Protein AF-A0A2E9UYF8-F1 (afdb_monomer)

Solvent-accessible surface area (backbone atoms only — not comparable to full-atom values): 7691 Å² total; per-residue (Å²): 133,88,75,54,68,73,50,43,54,51,59,74,43,38,65,62,48,52,78,76,36,97,72,86,82,90,88,73,65,86,92,70,46,65,69,59,44,52,52,49,50,42,60,74,78,38,68,91,39,36,33,38,38,40,33,74,46,66,71,57,49,56,52,48,44,65,65,42,52,78,84,42,45,64,41,73,69,61,98,85,72,87,70,72,59,65,78,88,34,34,35,43,36,29,62,61,80,80,58,46,74,51,49,53,54,33,57,78,64,35,81,42,79,45,64,54,69,58,86,72,64,72,96,122

Radius of gyration: 14.27 Å; Cα contacts (8 Å, |Δi|>4): 131; chains: 1; bounding box: 38×34×35 Å

Structure (mmCIF, N/CA/C/O backbone):
data_AF-A0A2E9UYF8-F1
#
_entry.id   AF-A0A2E9UYF8-F1
#
loop_
_atom_site.group_PDB
_atom_site.id
_atom_site.type_symbol
_atom_site.label_atom_id
_atom_site.label_alt_id
_atom_site.label_comp_id
_atom_site.label_asym_id
_atom_site.label_entity_id
_atom_site.label_seq_id
_atom_site.pdbx_PDB_ins_code
_atom_site.Cartn_x
_atom_site.Cartn_y
_atom_site.Cartn_z
_atom_site.occupancy
_atom_site.B_iso_or_equiv
_atom_site.auth_seq_id
_atom_site.auth_comp_id
_atom_site.auth_asym_id
_atom_site.auth_atom_id
_atom_site.pdbx_PDB_model_num
ATOM 1 N N . MET A 1 1 ? 1.025 14.829 9.537 1.00 63.75 1 MET A N 1
ATOM 2 C CA . MET A 1 1 ? 0.839 15.692 8.347 1.00 63.75 1 MET A CA 1
ATOM 3 C C . MET A 1 1 ? -0.660 15.865 8.159 1.00 63.75 1 MET A C 1
ATOM 5 O O . MET A 1 1 ? -1.365 14.902 8.417 1.00 63.75 1 MET A O 1
ATOM 9 N N . GLN A 1 2 ? -1.167 17.045 7.797 1.00 87.31 2 GLN A N 1
ATOM 10 C CA . GLN A 1 2 ? -2.615 17.232 7.634 1.00 87.31 2 GLN A CA 1
ATOM 11 C C . GLN A 1 2 ? -3.071 16.712 6.261 1.00 87.31 2 GLN A C 1
ATOM 13 O O . GLN A 1 2 ? -2.485 17.084 5.243 1.00 87.31 2 GLN A O 1
ATOM 18 N N . LEU A 1 3 ? -4.095 15.854 6.236 1.00 94.19 3 LEU A N 1
ATOM 19 C CA . LEU A 1 3 ? -4.698 15.350 4.998 1.00 94.19 3 LEU A CA 1
ATOM 20 C C . LEU A 1 3 ? -5.490 16.457 4.289 1.00 94.19 3 LEU A C 1
ATOM 22 O O . LEU A 1 3 ? -6.151 17.279 4.926 1.00 94.19 3 LEU A O 1
ATOM 26 N N . ARG A 1 4 ? -5.453 16.466 2.953 1.00 95.94 4 ARG A N 1
ATOM 27 C CA . ARG A 1 4 ? -6.339 17.297 2.123 1.00 95.94 4 ARG A CA 1
ATOM 28 C C . ARG A 1 4 ? -7.764 16.756 2.210 1.00 95.94 4 ARG A C 1
ATOM 30 O O . ARG A 1 4 ? -7.945 15.555 2.378 1.00 95.94 4 ARG A O 1
ATOM 37 N N . ARG A 1 5 ? -8.764 17.618 1.996 1.00 96.25 5 ARG A N 1
ATOM 38 C CA . ARG A 1 5 ? -10.191 17.251 2.075 1.00 96.25 5 ARG A CA 1
ATOM 39 C C . ARG A 1 5 ? -10.517 15.958 1.319 1.00 96.25 5 ARG A C 1
ATOM 41 O O . ARG A 1 5 ? -10.948 15.010 1.943 1.00 96.25 5 ARG A O 1
ATOM 48 N N . TRP A 1 6 ? -10.160 15.872 0.037 1.00 96.00 6 TRP A N 1
ATOM 49 C CA . TRP A 1 6 ? -10.431 14.676 -0.772 1.00 96.00 6 TRP A CA 1
ATOM 50 C C . TRP A 1 6 ? -9.738 13.401 -0.256 1.00 96.00 6 TRP A C 1
ATOM 52 O O . TRP A 1 6 ? -10.246 12.307 -0.456 1.00 96.00 6 TRP A O 1
ATOM 62 N N . GLN A 1 7 ? -8.567 13.523 0.382 1.00 97.31 7 GLN A N 1
ATOM 63 C CA . GLN A 1 7 ? -7.879 12.376 0.982 1.00 97.31 7 GLN A CA 1
ATOM 64 C C . GLN A 1 7 ? -8.625 11.924 2.231 1.00 97.31 7 GLN A C 1
ATOM 66 O O . GLN A 1 7 ? -8.792 10.730 2.430 1.00 97.31 7 GLN A O 1
ATOM 71 N N . LYS A 1 8 ? -9.079 12.886 3.044 1.00 97.19 8 LYS A N 1
ATOM 72 C CA . LYS A 1 8 ? -9.892 12.618 4.224 1.00 97.19 8 LYS A CA 1
ATOM 73 C C . LYS A 1 8 ? -11.222 11.971 3.838 1.00 97.19 8 LYS A C 1
ATOM 75 O O . LYS A 1 8 ? -11.547 10.954 4.418 1.00 97.19 8 LYS A O 1
ATOM 80 N N . ASP A 1 9 ? -11.909 12.492 2.824 1.00 97.25 9 ASP A N 1
ATOM 81 C CA . ASP A 1 9 ? -13.177 11.929 2.346 1.00 97.25 9 ASP A CA 1
ATOM 82 C C . ASP A 1 9 ? -13.006 10.440 1.962 1.00 97.25 9 ASP A C 1
ATOM 84 O O . ASP A 1 9 ? -13.789 9.597 2.377 1.00 97.25 9 ASP A O 1
ATOM 88 N N . ILE A 1 10 ? -11.916 10.082 1.262 1.00 97.38 10 ILE A N 1
ATOM 89 C CA . ILE A 1 10 ? -11.616 8.675 0.932 1.00 97.38 10 ILE A CA 1
ATOM 90 C C . ILE A 1 10 ? -11.300 7.830 2.171 1.00 97.38 10 ILE A C 1
ATOM 92 O O . ILE A 1 10 ? -11.676 6.664 2.202 1.00 97.38 10 ILE A O 1
ATOM 96 N N . ILE A 1 11 ? -10.579 8.377 3.153 1.00 97.56 11 ILE A N 1
ATOM 97 C CA . ILE A 1 11 ? -10.255 7.670 4.402 1.00 97.56 11 ILE A CA 1
ATOM 98 C C . ILE A 1 11 ? -11.520 7.430 5.231 1.00 97.56 11 ILE A C 1
ATOM 100 O O . ILE A 1 11 ? -11.730 6.314 5.697 1.00 97.56 11 ILE A O 1
ATOM 104 N N . ASP A 1 12 ? -12.369 8.447 5.369 1.00 97.75 12 ASP A N 1
ATOM 105 C CA . ASP A 1 12 ? -13.615 8.381 6.133 1.00 97.75 12 ASP A CA 1
ATOM 106 C C . ASP A 1 12 ? -14.583 7.351 5.506 1.00 97.75 12 ASP A C 1
ATOM 108 O O . ASP A 1 12 ? -15.199 6.564 6.225 1.00 97.75 12 ASP A O 1
ATOM 112 N N . ASP A 1 13 ? -14.645 7.280 4.170 1.00 97.25 13 ASP A N 1
ATOM 113 C CA . ASP A 1 13 ? -15.498 6.334 3.434 1.00 97.25 13 ASP A CA 1
ATOM 114 C C . ASP A 1 13 ? -14.839 4.964 3.179 1.00 97.25 13 ASP A C 1
ATOM 116 O O . ASP A 1 13 ? -15.463 4.069 2.596 1.00 97.25 13 ASP A O 1
ATOM 120 N N . PHE A 1 14 ? -13.582 4.763 3.588 1.00 97.00 14 PHE A N 1
ATOM 121 C CA . PHE A 1 14 ? -12.764 3.642 3.117 1.00 97.00 14 PHE A CA 1
ATOM 122 C C . PHE A 1 14 ? -13.380 2.273 3.419 1.00 97.00 14 PHE A C 1
ATOM 124 O O . PHE A 1 14 ? -13.400 1.402 2.549 1.00 97.00 14 PHE A O 1
ATOM 131 N N . GLN A 1 15 ? -13.943 2.089 4.617 1.00 96.31 15 GLN A N 1
ATOM 132 C CA . GLN A 1 15 ? -14.583 0.826 4.989 1.00 96.31 15 GLN A CA 1
ATOM 133 C C . GLN A 1 15 ? -15.802 0.522 4.104 1.00 96.31 15 GLN A C 1
ATOM 135 O O . GLN A 1 15 ? -15.929 -0.584 3.592 1.00 96.31 15 GLN A O 1
ATOM 140 N N . SER A 1 16 ? -16.641 1.525 3.833 1.00 97.25 16 SER A N 1
ATOM 141 C CA . SER A 1 16 ? -17.799 1.389 2.936 1.00 97.25 16 SER A CA 1
ATOM 142 C C . SER A 1 16 ? -17.378 1.045 1.500 1.00 97.25 16 SER A C 1
ATOM 144 O O . SER A 1 16 ? -18.012 0.227 0.822 1.00 97.25 16 SER A O 1
ATOM 146 N N . ILE A 1 17 ? -16.259 1.622 1.037 1.00 96.62 17 ILE A N 1
ATOM 147 C CA . ILE A 1 17 ? -15.662 1.281 -0.259 1.00 96.62 17 ILE A CA 1
ATOM 148 C C . ILE A 1 17 ? -15.261 -0.198 -0.287 1.00 96.62 17 ILE A C 1
ATOM 150 O O . ILE A 1 17 ? -15.586 -0.869 -1.268 1.00 96.62 17 ILE A O 1
ATOM 154 N N . LEU A 1 18 ? -14.601 -0.706 0.761 1.00 95.50 18 LEU A N 1
ATOM 155 C CA . LEU A 1 18 ? -14.187 -2.112 0.859 1.00 95.50 18 LEU A CA 1
ATOM 156 C C . LEU A 1 18 ? -15.376 -3.075 0.916 1.00 95.50 18 LEU A C 1
ATOM 158 O O . LEU A 1 18 ? -15.342 -4.114 0.256 1.00 95.50 18 LEU A O 1
ATOM 162 N N . ASP A 1 19 ? -16.432 -2.714 1.644 1.00 96.44 19 ASP A N 1
ATOM 163 C CA . ASP A 1 19 ? -17.651 -3.523 1.756 1.00 96.44 19 ASP A CA 1
ATOM 164 C C . ASP A 1 19 ? -18.368 -3.649 0.400 1.00 96.44 19 ASP A C 1
ATOM 166 O O . ASP A 1 19 ? -18.986 -4.669 0.093 1.00 96.44 19 ASP A O 1
ATOM 170 N N . SER A 1 20 ? -18.251 -2.617 -0.440 1.00 97.12 20 SER A N 1
ATOM 171 C CA . SER A 1 20 ? -18.911 -2.547 -1.747 1.00 97.12 20 SER A CA 1
ATOM 172 C C . SER A 1 20 ? -18.041 -3.059 -2.900 1.00 97.12 20 SER A C 1
ATOM 174 O O . SER A 1 20 ? -18.560 -3.530 -3.914 1.00 97.12 20 SER A O 1
ATOM 176 N N . HIS A 1 21 ? -16.714 -2.952 -2.791 1.00 96.38 21 HIS A N 1
ATOM 177 C CA . HIS A 1 21 ? -15.792 -3.201 -3.894 1.00 96.38 21 HIS A CA 1
ATOM 178 C C . HIS A 1 21 ? -14.531 -3.930 -3.436 1.00 96.38 21 HIS A C 1
ATOM 180 O O . HIS A 1 21 ? -13.684 -3.384 -2.735 1.00 96.38 21 HIS A O 1
ATOM 186 N N . ARG A 1 22 ? -14.304 -5.124 -3.997 1.00 93.62 22 ARG A N 1
ATOM 187 C CA . ARG A 1 22 ? -13.021 -5.832 -3.845 1.00 93.62 22 ARG A CA 1
ATOM 188 C C . ARG A 1 22 ? -11.849 -5.084 -4.498 1.00 93.62 22 ARG A C 1
ATOM 190 O O . ARG A 1 22 ? -10.708 -5.235 -4.076 1.00 93.62 22 ARG A O 1
ATOM 197 N N . ARG A 1 23 ? -12.101 -4.357 -5.594 1.00 94.94 23 ARG A N 1
ATOM 198 C CA . ARG A 1 23 ? -11.088 -3.650 -6.397 1.00 94.94 23 ARG A CA 1
ATOM 199 C C . ARG A 1 23 ? -11.642 -2.301 -6.831 1.00 94.94 23 ARG A C 1
ATOM 201 O O . ARG A 1 23 ? -12.746 -2.248 -7.365 1.00 94.94 23 ARG A O 1
ATOM 208 N N . PHE A 1 24 ? -10.864 -1.240 -6.662 1.00 94.75 24 PHE A N 1
ATOM 209 C CA . PHE A 1 24 ? -11.256 0.114 -7.046 1.00 94.75 24 PHE A CA 1
ATOM 210 C C . PHE A 1 24 ? -10.044 0.927 -7.512 1.00 94.75 24 PHE A C 1
ATOM 212 O O . PHE A 1 24 ? -8.894 0.563 -7.267 1.00 94.75 24 PHE A O 1
ATOM 219 N N . ILE A 1 25 ? -10.311 2.030 -8.215 1.00 94.00 25 ILE A N 1
ATOM 220 C CA . ILE A 1 25 ? -9.290 2.938 -8.745 1.00 94.00 25 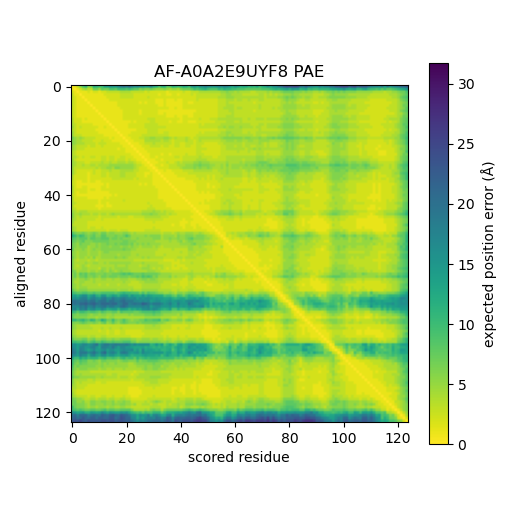ILE A CA 1
ATOM 221 C C . ILE A 1 25 ? -9.489 4.316 -8.127 1.00 94.00 25 ILE A C 1
ATOM 223 O O . ILE A 1 25 ? -10.559 4.907 -8.245 1.00 94.00 25 ILE A O 1
ATOM 227 N N . ILE A 1 26 ? -8.421 4.865 -7.549 1.00 94.12 26 ILE A N 1
ATOM 228 C CA . ILE A 1 26 ? -8.372 6.268 -7.137 1.00 94.12 26 ILE A CA 1
ATOM 229 C C . ILE A 1 26 ? -7.676 7.068 -8.235 1.00 94.12 26 ILE A C 1
ATOM 231 O O . ILE A 1 26 ? -6.483 6.899 -8.500 1.00 94.12 26 ILE A O 1
ATOM 235 N N . LYS A 1 27 ? -8.422 7.973 -8.871 1.00 93.25 27 LYS A N 1
ATOM 236 C CA . LYS A 1 27 ? -7.900 8.863 -9.910 1.00 93.25 27 LYS A CA 1
ATOM 237 C C . LYS A 1 27 ? -7.671 10.260 -9.343 1.00 93.25 27 LYS A C 1
ATOM 239 O O . LYS A 1 27 ? -8.611 10.944 -8.961 1.00 93.25 27 LYS A O 1
ATOM 244 N N . ALA A 1 28 ? -6.420 10.709 -9.365 1.00 91.88 28 ALA A N 1
ATOM 245 C CA . ALA A 1 28 ? -6.049 12.079 -9.022 1.00 91.88 28 ALA A CA 1
ATOM 246 C C . ALA A 1 28 ? -4.814 12.525 -9.828 1.00 91.88 28 ALA A C 1
ATOM 248 O O . ALA A 1 28 ? -3.968 11.679 -10.155 1.00 91.88 28 ALA A O 1
ATOM 249 N N . PRO A 1 29 ? -4.672 13.830 -10.139 1.00 90.38 29 PRO A N 1
ATOM 250 C CA . PRO A 1 29 ? -3.530 14.335 -10.898 1.00 90.38 29 PRO A CA 1
ATOM 251 C C . PRO A 1 29 ? -2.193 14.102 -10.173 1.00 90.38 29 PRO A C 1
ATOM 253 O O . PRO A 1 29 ? -2.127 13.748 -8.988 1.00 90.38 29 PRO A O 1
ATOM 256 N N . THR A 1 30 ? -1.086 14.262 -10.894 1.00 86.19 30 THR A N 1
ATOM 257 C CA . THR A 1 30 ? 0.253 14.279 -10.288 1.00 86.19 30 THR A CA 1
ATOM 258 C C . THR A 1 30 ? 0.353 15.431 -9.279 1.00 86.19 30 THR A C 1
ATOM 260 O O . THR A 1 30 ? -0.313 16.454 -9.408 1.00 86.19 30 THR A O 1
ATOM 263 N N . GLY A 1 31 ? 1.101 15.236 -8.188 1.00 86.25 31 GLY A N 1
ATOM 264 C CA . GLY A 1 31 ? 1.184 16.228 -7.102 1.00 86.25 31 GLY A CA 1
ATOM 265 C C . GLY A 1 31 ? -0.078 16.369 -6.229 1.00 86.25 31 GLY A C 1
ATOM 266 O O . GLY A 1 31 ? -0.069 17.117 -5.249 1.00 86.25 31 GLY A O 1
ATOM 267 N N . ALA A 1 32 ? -1.156 15.621 -6.507 1.00 90.44 32 ALA A N 1
ATOM 268 C CA . ALA A 1 32 ? -2.371 15.642 -5.686 1.00 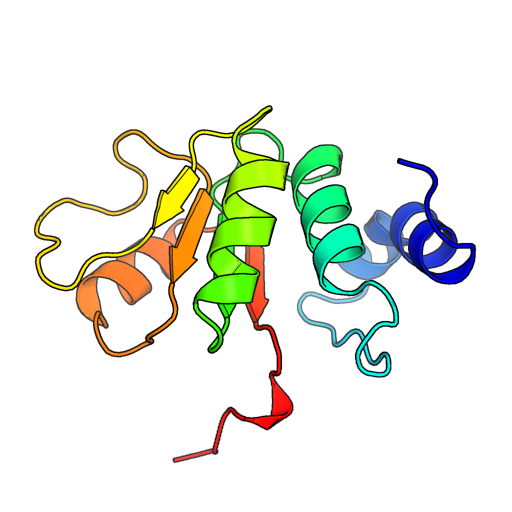90.44 32 ALA A CA 1
ATOM 269 C C . ALA A 1 32 ? -2.182 15.045 -4.279 1.00 90.44 32 ALA A C 1
ATOM 271 O O . ALA A 1 32 ? -2.983 15.329 -3.390 1.00 90.44 32 ALA A O 1
ATOM 272 N N . GLY A 1 33 ? -1.127 14.245 -4.081 1.00 89.81 33 GLY A N 1
ATOM 273 C CA . GLY A 1 33 ? -0.842 13.554 -2.822 1.00 89.81 33 GLY A CA 1
ATOM 274 C C . GLY A 1 33 ? -1.298 12.091 -2.780 1.00 89.81 33 GLY A C 1
ATOM 275 O O . GLY A 1 33 ? -1.577 11.585 -1.700 1.00 89.81 33 GLY A O 1
ATOM 276 N N . LYS A 1 34 ? -1.372 11.386 -3.920 1.00 91.12 34 LYS A N 1
ATOM 277 C CA . LYS A 1 34 ? -1.756 9.956 -3.958 1.00 91.12 34 LYS A CA 1
ATOM 278 C C . LYS A 1 34 ? -0.889 9.078 -3.048 1.00 91.12 34 LYS A C 1
ATOM 280 O O . LYS A 1 34 ? -1.423 8.270 -2.305 1.00 91.12 34 LYS A O 1
ATOM 285 N N . THR A 1 35 ? 0.426 9.298 -3.034 1.00 87.44 35 THR A N 1
ATOM 286 C CA . THR A 1 35 ? 1.364 8.567 -2.162 1.00 87.44 35 THR A CA 1
ATOM 287 C C . THR A 1 35 ? 1.085 8.798 -0.675 1.00 87.44 35 THR A C 1
ATOM 289 O O . THR A 1 35 ? 1.192 7.874 0.120 1.00 87.44 35 THR A O 1
ATOM 292 N N . VAL A 1 36 ? 0.679 10.016 -0.298 1.00 90.44 36 VAL A N 1
ATOM 293 C CA . VAL A 1 36 ? 0.287 10.336 1.085 1.00 90.44 36 VAL A CA 1
ATOM 294 C C . VAL A 1 36 ? -0.978 9.574 1.464 1.00 90.44 36 VAL A C 1
ATOM 296 O O . VAL A 1 36 ? -1.030 8.989 2.536 1.00 90.44 36 VAL A O 1
ATOM 299 N N . LEU A 1 37 ? -1.968 9.535 0.567 1.00 93.44 37 LEU A N 1
ATOM 300 C CA . LEU A 1 37 ? -3.188 8.761 0.784 1.00 93.44 37 LEU A CA 1
ATOM 301 C C . LEU A 1 37 ? -2.891 7.260 0.907 1.00 93.44 37 LEU A C 1
ATOM 303 O O . LEU A 1 37 ? -3.397 6.622 1.819 1.00 93.44 37 LEU A O 1
ATOM 307 N N . ALA A 1 38 ? -2.036 6.710 0.040 1.00 92.44 38 ALA A N 1
ATOM 308 C CA . ALA A 1 38 ? -1.611 5.314 0.121 1.00 92.44 38 ALA A CA 1
ATOM 309 C C . ALA A 1 38 ? -0.950 4.997 1.473 1.00 92.44 38 ALA A C 1
ATOM 311 O O . ALA A 1 38 ? -1.306 4.011 2.108 1.00 92.44 38 ALA A O 1
ATOM 312 N N . SER A 1 39 ? -0.040 5.859 1.940 1.00 90.81 39 SER A N 1
ATOM 313 C CA . SER A 1 39 ? 0.591 5.701 3.254 1.00 90.81 39 SER A CA 1
ATOM 314 C C . SER A 1 39 ? -0.426 5.726 4.396 1.00 90.81 39 SER A C 1
ATOM 316 O O . SER A 1 39 ? -0.289 4.951 5.336 1.00 90.81 39 SER A O 1
ATOM 318 N N . GLU A 1 40 ? -1.427 6.603 4.324 1.00 93.56 40 GLU A N 1
ATOM 319 C CA . GLU A 1 40 ? -2.455 6.720 5.360 1.00 93.56 40 GLU A CA 1
ATOM 320 C C . GLU A 1 40 ? -3.399 5.511 5.373 1.00 93.56 40 GLU A C 1
ATOM 322 O O . GLU A 1 40 ? -3.729 5.009 6.442 1.00 93.56 40 GLU A O 1
ATOM 327 N N . ILE A 1 41 ? -3.773 4.992 4.198 1.00 95.31 41 ILE A N 1
ATOM 328 C CA . ILE A 1 41 ? -4.584 3.773 4.077 1.00 95.31 41 ILE A CA 1
ATOM 329 C C . ILE A 1 41 ? -3.871 2.586 4.731 1.00 95.31 41 ILE A C 1
ATOM 331 O O . ILE A 1 41 ? -4.471 1.868 5.527 1.00 95.31 41 ILE A O 1
ATOM 335 N N . ILE A 1 42 ? -2.588 2.386 4.408 1.00 94.44 42 ILE A N 1
ATOM 336 C CA . ILE A 1 42 ? -1.792 1.283 4.966 1.00 94.44 42 ILE A CA 1
ATOM 337 C C . ILE A 1 42 ? -1.728 1.408 6.488 1.00 94.44 42 ILE A C 1
ATOM 339 O O . ILE A 1 42 ? -2.023 0.454 7.203 1.00 94.44 42 ILE A O 1
ATOM 343 N N . LYS A 1 43 ? -1.416 2.614 6.969 1.00 92.12 43 LYS A N 1
ATOM 344 C CA . LYS A 1 43 ? -1.310 2.912 8.392 1.00 92.12 43 LYS A CA 1
ATOM 345 C C . LYS A 1 43 ? -2.614 2.653 9.157 1.00 92.12 43 LYS A C 1
ATOM 347 O O . LYS A 1 43 ? -2.574 2.050 10.223 1.00 92.12 43 LYS A O 1
ATOM 352 N N . GLN A 1 44 ? -3.752 3.136 8.654 1.00 93.62 44 GLN A N 1
ATOM 353 C CA . GLN A 1 44 ? -5.016 3.089 9.397 1.00 93.62 44 GLN A CA 1
ATOM 354 C C . GLN A 1 44 ? -5.739 1.742 9.298 1.00 93.62 44 GLN A C 1
ATOM 356 O O . GLN A 1 44 ? -6.369 1.330 10.267 1.00 93.62 44 GLN A O 1
ATOM 361 N N . PHE A 1 45 ? -5.655 1.057 8.154 1.00 95.50 45 PHE A N 1
ATOM 362 C CA . PHE A 1 45 ? -6.509 -0.105 7.868 1.00 95.50 45 PHE A CA 1
ATOM 363 C C . PHE A 1 45 ? -5.745 -1.420 7.700 1.00 95.50 45 PHE A C 1
ATOM 365 O O . PHE A 1 45 ? -6.359 -2.481 7.719 1.00 95.50 45 PHE A O 1
ATOM 372 N N . TYR A 1 46 ? -4.422 -1.368 7.536 1.00 95.19 46 TYR A N 1
ATOM 373 C CA . TYR A 1 46 ? -3.588 -2.542 7.257 1.00 95.19 46 TYR A CA 1
ATOM 374 C C . TYR A 1 46 ? -2.353 -2.597 8.167 1.00 95.19 46 TYR A C 1
ATOM 376 O O . TYR A 1 46 ? -1.305 -3.117 7.785 1.00 95.19 46 TYR A O 1
ATOM 384 N N . SER A 1 47 ? -2.454 -2.054 9.383 1.00 90.69 47 SER A N 1
ATOM 385 C CA . SER A 1 47 ? -1.382 -2.147 10.376 1.00 90.69 47 SER A CA 1
ATOM 386 C C . SER A 1 47 ? -1.130 -3.605 10.768 1.00 90.69 47 SER A C 1
ATOM 388 O O . SER A 1 47 ? -2.047 -4.304 11.192 1.00 90.69 47 SER A O 1
ATOM 390 N N . GLY A 1 48 ? 0.112 -4.069 10.596 1.00 89.75 48 GLY A N 1
ATOM 391 C CA . GLY A 1 48 ? 0.505 -5.460 10.837 1.00 89.75 48 GLY A CA 1
ATOM 392 C C . GLY A 1 48 ? 0.055 -6.455 9.761 1.00 89.75 48 GLY A C 1
ATOM 393 O O . GLY A 1 48 ? 0.402 -7.633 9.850 1.00 89.75 48 GLY A O 1
ATOM 394 N N . GLU A 1 49 ? -0.674 -6.001 8.741 1.00 96.12 49 GLU A N 1
ATOM 395 C CA . GLU A 1 49 ? -1.088 -6.828 7.612 1.00 96.12 49 GLU A CA 1
ATOM 396 C C . GLU A 1 49 ? -0.037 -6.817 6.502 1.00 96.12 49 GLU A C 1
ATOM 398 O O . GLU A 1 49 ? 0.725 -5.867 6.329 1.00 96.12 49 GLU A O 1
ATOM 403 N N . LYS A 1 50 ? -0.027 -7.883 5.700 1.00 97.06 50 LYS A N 1
ATOM 404 C CA . LYS A 1 50 ? 0.887 -8.017 4.562 1.00 97.06 50 LYS A CA 1
ATOM 405 C C . LYS A 1 50 ? 0.410 -7.146 3.401 1.00 97.06 50 LYS A C 1
ATOM 407 O O . LYS A 1 50 ? -0.671 -7.373 2.852 1.00 97.06 50 LYS A O 1
ATOM 412 N N . VAL A 1 51 ? 1.214 -6.161 3.012 1.00 96.88 51 VAL A N 1
ATOM 413 C CA . VAL A 1 51 ? 0.885 -5.183 1.967 1.00 96.88 51 VAL A CA 1
ATOM 414 C C . VAL A 1 51 ? 1.946 -5.170 0.877 1.00 96.88 51 VAL A C 1
ATOM 416 O O . VAL A 1 51 ? 3.142 -5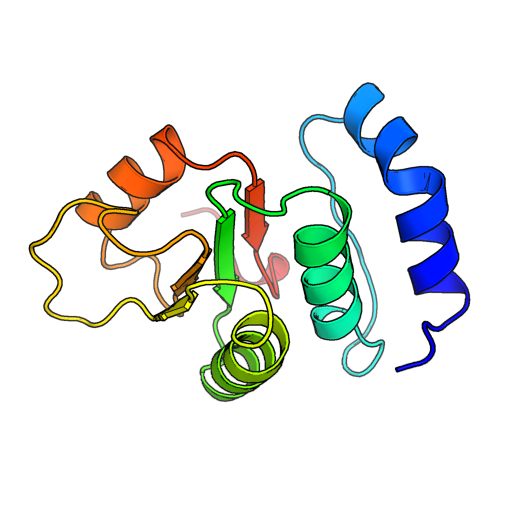.190 1.156 1.00 96.88 51 VAL A O 1
ATOM 419 N N . ILE A 1 52 ? 1.513 -5.057 -0.377 1.00 95.25 52 ILE A N 1
ATOM 420 C CA . ILE A 1 52 ? 2.388 -4.838 -1.529 1.00 95.25 52 ILE A CA 1
ATOM 421 C C . ILE A 1 52 ? 2.107 -3.462 -2.122 1.00 95.25 52 ILE A C 1
ATOM 423 O O . ILE A 1 52 ? 0.955 -3.113 -2.385 1.00 95.25 52 ILE A O 1
ATOM 427 N N . VAL A 1 53 ? 3.162 -2.704 -2.412 1.00 93.19 53 VAL A N 1
ATOM 428 C CA . VAL A 1 53 ? 3.078 -1.482 -3.211 1.00 93.19 53 VAL A CA 1
ATOM 429 C C . VAL A 1 53 ? 3.999 -1.580 -4.419 1.00 93.19 53 VAL A C 1
ATOM 431 O O . VAL A 1 53 ? 5.223 -1.666 -4.303 1.00 93.19 53 VAL A O 1
ATOM 434 N N . LEU A 1 54 ? 3.386 -1.527 -5.596 1.00 90.62 54 LEU A N 1
ATOM 435 C CA . LEU A 1 54 ? 4.054 -1.508 -6.886 1.00 90.62 54 LEU A CA 1
ATOM 436 C C . LEU A 1 54 ? 4.100 -0.068 -7.396 1.00 90.62 54 LEU A C 1
ATOM 438 O O . LEU A 1 54 ? 3.061 0.540 -7.639 1.00 90.62 54 LEU A O 1
ATOM 442 N N . CYS A 1 55 ? 5.296 0.490 -7.570 1.00 86.38 55 CYS A N 1
ATOM 443 C CA . CYS A 1 55 ? 5.470 1.838 -8.105 1.00 86.38 55 CYS A CA 1
ATOM 444 C C . CYS A 1 55 ? 6.686 1.904 -9.022 1.00 86.38 55 CYS A C 1
ATOM 446 O O . CYS A 1 55 ? 7.806 1.619 -8.619 1.00 86.38 55 CYS A O 1
ATOM 448 N N . HIS A 1 56 ? 6.499 2.374 -10.253 1.00 79.31 56 HIS A N 1
ATOM 449 C CA . HIS A 1 56 ? 7.571 2.425 -11.251 1.00 79.31 56 HIS A CA 1
ATOM 450 C C . HIS A 1 56 ? 8.734 3.372 -10.876 1.00 79.31 56 HIS A C 1
ATOM 452 O O . HIS A 1 56 ? 9.840 3.253 -11.405 1.00 79.31 56 HIS A O 1
ATOM 458 N N . ARG A 1 57 ? 8.513 4.388 -10.036 1.00 84.25 57 ARG A N 1
ATOM 459 C CA . ARG A 1 57 ? 9.519 5.431 -9.777 1.00 84.25 57 ARG A CA 1
ATOM 460 C C . ARG A 1 57 ? 10.236 5.160 -8.460 1.00 84.25 57 ARG A C 1
ATOM 462 O O . ARG A 1 57 ? 9.646 5.341 -7.401 1.00 84.25 57 ARG A O 1
ATOM 469 N N . LEU A 1 58 ? 11.532 4.842 -8.530 1.00 83.81 58 LEU A N 1
ATOM 470 C CA . LEU A 1 58 ? 12.364 4.566 -7.350 1.00 83.81 58 LEU A CA 1
ATOM 471 C C . LEU A 1 58 ? 12.281 5.680 -6.290 1.00 83.81 58 LEU A C 1
ATOM 473 O O . LEU A 1 58 ? 12.059 5.392 -5.122 1.00 83.81 58 LEU A O 1
ATOM 477 N N . VAL A 1 59 ? 12.342 6.949 -6.709 1.00 86.12 59 VAL A N 1
ATOM 478 C CA . VAL A 1 59 ? 12.222 8.109 -5.803 1.00 86.12 59 VAL A CA 1
ATOM 479 C C . VAL A 1 59 ? 10.898 8.112 -5.024 1.00 86.12 59 VAL A C 1
ATOM 481 O O . VAL A 1 59 ? 10.873 8.509 -3.863 1.00 86.12 59 VAL A O 1
ATOM 484 N N . LEU A 1 60 ? 9.791 7.671 -5.633 1.00 82.69 60 LEU A N 1
ATOM 485 C CA . LEU A 1 60 ? 8.495 7.603 -4.948 1.00 82.69 60 LEU A CA 1
ATOM 486 C C . LEU A 1 60 ? 8.442 6.429 -3.966 1.00 82.69 60 LEU A C 1
ATOM 488 O O . LEU A 1 60 ? 7.891 6.583 -2.878 1.00 82.69 60 LEU A O 1
ATOM 492 N N . LEU A 1 61 ? 9.057 5.291 -4.307 1.00 86.94 61 LEU A N 1
ATOM 493 C CA . LEU A 1 61 ? 9.209 4.182 -3.363 1.00 86.94 61 LEU A CA 1
ATOM 494 C C . LEU A 1 61 ? 10.046 4.578 -2.151 1.00 86.94 61 LEU A C 1
ATOM 496 O O . LEU A 1 61 ? 9.654 4.262 -1.040 1.00 86.94 61 LEU A O 1
ATOM 500 N N . GLU A 1 62 ? 11.151 5.299 -2.334 1.00 88.31 62 GLU A N 1
ATOM 501 C CA . GLU A 1 62 ? 11.983 5.774 -1.218 1.00 88.31 62 GLU A CA 1
ATOM 502 C C . GLU A 1 62 ? 11.240 6.774 -0.320 1.00 88.31 62 GLU A C 1
ATOM 504 O O . GLU A 1 62 ? 11.434 6.800 0.896 1.00 88.31 62 GLU A O 1
ATOM 509 N N . GLN A 1 63 ? 10.371 7.608 -0.899 1.00 86.38 63 GLN A N 1
ATOM 510 C CA . GLN A 1 63 ? 9.502 8.498 -0.126 1.00 86.38 63 GLN A CA 1
ATOM 511 C C . GLN A 1 63 ? 8.467 7.713 0.682 1.00 86.38 63 GLN A C 1
ATOM 513 O O . GLN A 1 63 ? 8.254 8.018 1.856 1.00 86.38 63 GLN A O 1
ATOM 518 N N . LEU A 1 64 ? 7.846 6.705 0.068 1.00 86.62 64 LEU A N 1
ATOM 519 C CA . LEU A 1 64 ? 6.867 5.851 0.729 1.00 86.62 64 LEU A CA 1
ATOM 520 C C . LEU A 1 64 ? 7.513 4.985 1.818 1.00 86.62 64 LEU A C 1
ATOM 522 O O . LEU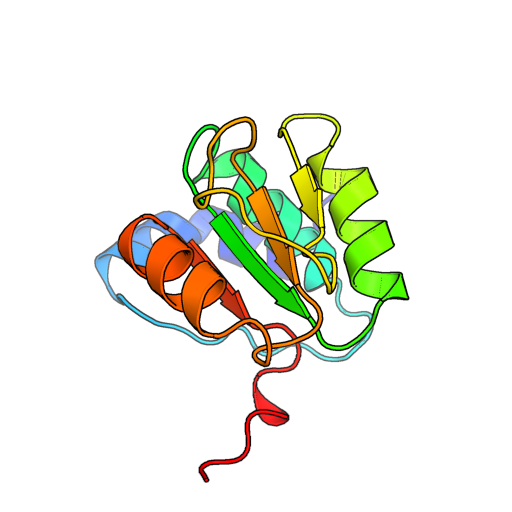 A 1 64 ? 6.974 4.891 2.913 1.00 86.62 64 LEU A O 1
ATOM 526 N N . GLU A 1 65 ? 8.698 4.436 1.5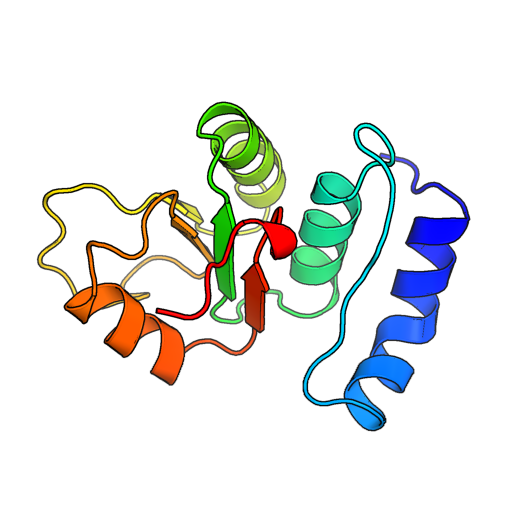57 1.00 91.06 65 GLU A N 1
ATOM 527 C CA . GLU A 1 65 ? 9.516 3.708 2.526 1.00 91.06 65 GLU A CA 1
ATOM 528 C C . GLU A 1 65 ? 9.771 4.561 3.767 1.00 91.06 65 GLU A C 1
ATOM 530 O O . GLU A 1 65 ? 9.461 4.135 4.871 1.00 91.06 65 GLU A O 1
ATOM 535 N N . LYS A 1 66 ? 10.243 5.803 3.605 1.00 89.81 66 LYS A N 1
ATOM 536 C CA . LYS A 1 66 ? 10.471 6.720 4.737 1.00 89.81 66 LYS A CA 1
ATOM 537 C C . LYS A 1 66 ? 9.196 7.052 5.512 1.00 89.81 66 LYS A C 1
ATOM 539 O O . LYS A 1 66 ? 9.266 7.301 6.716 1.00 89.81 66 LYS A O 1
ATOM 544 N N . ALA A 1 67 ? 8.054 7.125 4.830 1.00 86.94 67 ALA A N 1
ATOM 545 C CA . ALA A 1 67 ? 6.773 7.396 5.470 1.00 86.94 67 ALA A CA 1
ATOM 546 C C . ALA A 1 67 ? 6.295 6.192 6.296 1.00 86.94 67 ALA A C 1
ATOM 548 O O . ALA A 1 67 ? 5.912 6.367 7.451 1.00 86.94 67 ALA A O 1
ATOM 549 N N . LEU A 1 68 ? 6.381 4.988 5.725 1.00 89.31 68 LEU A N 1
ATOM 550 C CA . LEU A 1 68 ? 5.892 3.747 6.324 1.00 89.31 68 LEU A CA 1
ATOM 551 C C . LEU A 1 68 ? 6.850 3.153 7.362 1.00 89.31 68 LEU A C 1
ATOM 553 O O . LEU A 1 68 ? 6.385 2.606 8.355 1.00 89.31 68 LEU A O 1
ATOM 557 N N . ALA A 1 69 ? 8.167 3.313 7.206 1.00 90.25 69 ALA A N 1
ATOM 558 C CA . ALA A 1 69 ? 9.186 2.725 8.088 1.00 90.25 69 ALA A CA 1
ATOM 559 C C . ALA A 1 69 ? 9.119 3.202 9.551 1.00 90.25 69 ALA A C 1
ATOM 561 O O . ALA A 1 69 ? 9.810 2.668 10.413 1.00 90.25 69 ALA A O 1
ATOM 562 N N . LYS A 1 70 ? 8.304 4.221 9.845 1.00 86.00 70 LYS A N 1
ATOM 563 C CA . LYS A 1 70 ? 8.032 4.665 11.217 1.00 86.00 70 LYS A CA 1
ATOM 564 C C . LYS A 1 70 ? 7.150 3.688 11.991 1.00 86.00 70 LYS A C 1
ATOM 566 O O . LYS A 1 70 ? 7.220 3.662 13.213 1.00 86.00 70 LYS A O 1
ATOM 571 N N . GLU A 1 71 ? 6.298 2.954 11.284 1.00 86.06 71 GLU A N 1
ATOM 572 C CA . GLU A 1 71 ? 5.218 2.148 11.866 1.00 86.06 71 GLU A CA 1
ATOM 573 C C . GLU A 1 71 ? 5.189 0.720 11.297 1.00 86.06 71 GLU A C 1
ATOM 575 O O . GLU A 1 71 ? 4.569 -0.158 11.886 1.00 86.06 71 GLU A O 1
ATOM 580 N N . HIS A 1 72 ? 5.911 0.472 10.200 1.00 91.75 72 HIS A N 1
ATOM 581 C CA . HIS A 1 72 ? 5.966 -0.802 9.490 1.00 91.75 72 HIS A CA 1
ATOM 582 C C . HIS A 1 72 ? 7.406 -1.257 9.256 1.00 91.75 72 HIS A C 1
ATOM 584 O O . HIS A 1 72 ? 8.325 -0.450 9.088 1.00 91.75 72 HIS A O 1
ATOM 590 N N . ARG A 1 73 ? 7.596 -2.571 9.156 1.00 93.56 73 ARG A N 1
ATOM 591 C CA . ARG A 1 73 ? 8.824 -3.190 8.659 1.00 93.56 73 ARG A CA 1
ATOM 592 C C . ARG A 1 73 ? 8.716 -3.245 7.142 1.00 93.56 73 ARG A C 1
ATOM 594 O O . ARG A 1 73 ? 8.038 -4.091 6.563 1.00 93.56 73 ARG A O 1
ATOM 601 N N . VAL A 1 74 ? 9.363 -2.284 6.499 1.00 93.25 74 VAL A N 1
ATOM 602 C CA . VAL A 1 74 ? 9.307 -2.109 5.049 1.00 93.25 74 VAL A CA 1
ATOM 603 C C . VAL A 1 74 ? 10.502 -2.790 4.402 1.00 93.25 74 VAL A C 1
ATOM 605 O O . VAL A 1 74 ? 11.639 -2.581 4.820 1.00 93.25 74 VAL A O 1
ATOM 608 N N . ARG A 1 75 ? 10.260 -3.547 3.333 1.00 91.38 75 ARG A N 1
ATOM 609 C CA . ARG A 1 75 ? 11.314 -4.121 2.500 1.00 91.38 75 ARG A CA 1
ATOM 610 C C . ARG A 1 75 ? 11.133 -3.705 1.050 1.00 91.38 75 ARG A C 1
ATOM 612 O O . ARG A 1 75 ? 10.066 -3.877 0.467 1.00 91.38 75 ARG A O 1
ATOM 619 N N . LYS A 1 76 ? 12.202 -3.184 0.448 1.00 89.56 76 LYS A N 1
ATOM 620 C CA . LYS A 1 76 ? 12.277 -2.977 -1.001 1.00 89.56 76 LYS A CA 1
ATOM 621 C C . LYS A 1 76 ? 12.781 -4.246 -1.671 1.00 89.56 76 LYS A C 1
ATOM 623 O O . LYS A 1 76 ? 13.825 -4.771 -1.289 1.00 89.56 76 LYS A O 1
ATOM 628 N N . LEU A 1 77 ? 12.067 -4.709 -2.688 1.00 83.62 77 LEU A N 1
ATOM 629 C CA . LEU A 1 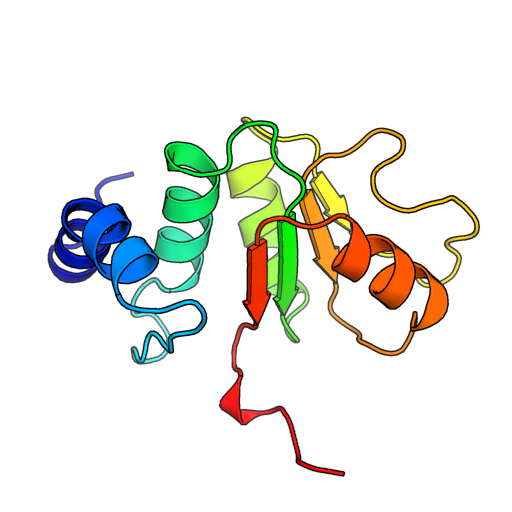77 ? 12.455 -5.885 -3.449 1.00 83.62 77 LEU A CA 1
ATOM 630 C C . LEU A 1 77 ? 13.721 -5.585 -4.267 1.00 83.62 77 LEU A C 1
ATOM 632 O O . LEU A 1 77 ? 13.704 -4.789 -5.207 1.00 83.62 77 LEU A O 1
ATOM 636 N N . GLY A 1 78 ? 14.830 -6.210 -3.875 1.00 72.44 78 GLY A N 1
ATOM 637 C CA . GLY A 1 78 ? 16.072 -6.243 -4.644 1.00 72.44 78 GLY A CA 1
ATOM 638 C C . GLY A 1 78 ? 16.051 -7.297 -5.756 1.00 72.44 78 GLY A C 1
ATOM 639 O O . GLY A 1 78 ? 15.201 -8.181 -5.781 1.00 72.44 78 GLY A O 1
ATOM 640 N N . LEU A 1 79 ? 17.023 -7.218 -6.671 1.00 63.12 79 LEU A N 1
ATOM 641 C CA . LEU A 1 79 ? 17.151 -8.139 -7.812 1.00 63.12 79 LEU A CA 1
ATOM 642 C C . LEU A 1 79 ? 17.551 -9.573 -7.415 1.00 63.12 79 LEU A C 1
ATOM 644 O O . LEU A 1 79 ? 17.270 -10.500 -8.164 1.00 63.12 79 LEU A O 1
ATOM 648 N N . ASN A 1 80 ? 18.177 -9.751 -6.248 1.00 61.81 80 ASN A N 1
ATOM 649 C CA . ASN A 1 80 ? 18.722 -11.028 -5.778 1.00 61.81 80 ASN A CA 1
ATOM 650 C C . ASN A 1 80 ? 18.022 -11.479 -4.497 1.00 61.81 80 ASN A C 1
ATOM 652 O O . ASN A 1 80 ? 18.661 -11.683 -3.466 1.00 61.81 80 ASN A O 1
ATOM 656 N N . HIS A 1 81 ? 16.699 -11.554 -4.538 1.00 65.00 81 HIS A N 1
ATOM 657 C CA . HIS A 1 81 ? 15.939 -12.069 -3.415 1.00 65.00 81 HIS A CA 1
ATOM 658 C C . HIS A 1 81 ? 15.714 -13.574 -3.602 1.00 65.00 81 HIS A C 1
ATOM 660 O O . HIS A 1 81 ? 15.260 -14.006 -4.655 1.00 65.00 81 HIS A O 1
ATOM 666 N N . THR A 1 82 ? 16.080 -14.362 -2.593 1.00 66.81 82 THR A N 1
ATOM 667 C CA . THR A 1 82 ? 15.933 -15.832 -2.562 1.00 66.81 82 THR A CA 1
ATOM 668 C C . THR A 1 82 ? 15.104 -16.315 -1.370 1.00 66.81 82 THR A C 1
ATOM 670 O O . THR A 1 82 ? 14.837 -17.505 -1.238 1.00 66.81 82 THR A O 1
ATOM 673 N N . GLU A 1 83 ? 14.706 -15.396 -0.493 1.00 74.81 83 GLU A N 1
ATOM 674 C CA . GLU A 1 83 ? 13.889 -15.661 0.692 1.00 74.81 83 GLU A CA 1
ATOM 675 C C . GLU A 1 83 ? 12.393 -15.547 0.372 1.00 74.81 83 GLU A C 1
ATOM 677 O O . GLU A 1 83 ? 12.003 -14.780 -0.512 1.00 74.81 83 GLU A O 1
ATOM 682 N N . ALA A 1 84 ? 11.568 -16.274 1.131 1.00 83.75 84 ALA A N 1
ATOM 683 C CA . ALA A 1 84 ? 10.110 -16.203 1.048 1.00 83.75 84 ALA A CA 1
ATOM 684 C C . ALA A 1 84 ? 9.578 -14.792 1.354 1.00 83.75 84 ALA A C 1
ATOM 686 O O . ALA A 1 84 ? 10.190 -14.019 2.106 1.00 83.75 84 ALA A O 1
ATOM 687 N N . ALA A 1 85 ? 8.417 -14.455 0.793 1.00 89.06 85 ALA A N 1
ATOM 688 C CA . ALA A 1 85 ? 7.788 -13.169 1.034 1.00 89.06 85 ALA A CA 1
ATOM 689 C C . ALA A 1 85 ? 7.346 -13.017 2.501 1.00 89.06 85 ALA A C 1
ATOM 691 O O . ALA A 1 85 ? 6.879 -13.961 3.138 1.00 89.06 85 ALA A O 1
ATOM 692 N N . PHE A 1 86 ? 7.473 -11.797 3.030 1.00 91.88 86 PHE A N 1
ATOM 693 C CA . PHE A 1 86 ? 7.039 -11.401 4.378 1.00 91.88 86 PHE A CA 1
ATOM 694 C C . PHE A 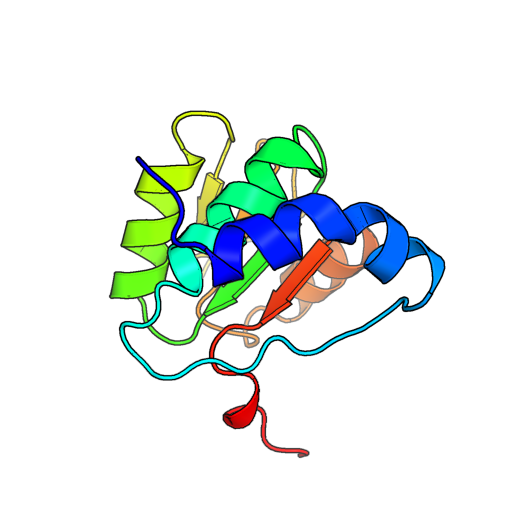1 86 ? 7.654 -12.198 5.548 1.00 91.88 86 PHE A C 1
ATOM 696 O O . PHE A 1 86 ? 7.013 -12.379 6.584 1.00 91.88 86 PHE A O 1
ATOM 703 N N . SER A 1 87 ? 8.902 -12.661 5.408 1.00 89.50 87 SER A N 1
ATOM 704 C CA . SER A 1 87 ? 9.634 -13.382 6.463 1.00 89.50 87 SER A CA 1
ATOM 705 C C . SER A 1 87 ? 9.894 -12.525 7.712 1.00 89.50 87 SER A C 1
ATOM 707 O O . SER A 1 87 ? 9.644 -12.962 8.835 1.00 89.50 87 SER A O 1
ATOM 709 N N . ASP A 1 88 ? 10.369 -11.291 7.529 1.00 90.88 88 ASP A N 1
ATOM 710 C CA . ASP A 1 88 ? 10.710 -10.350 8.606 1.00 90.88 88 ASP A CA 1
ATOM 711 C C . ASP A 1 88 ? 10.107 -8.945 8.422 1.00 90.88 88 ASP A C 1
ATOM 713 O O . ASP A 1 88 ? 10.428 -8.025 9.176 1.00 90.88 88 ASP A O 1
ATOM 717 N N . TYR A 1 89 ? 9.198 -8.789 7.461 1.00 93.38 89 TYR A N 1
ATOM 718 C CA . TYR A 1 89 ? 8.616 -7.518 7.032 1.00 93.38 89 TYR A CA 1
ATOM 719 C C . TYR A 1 89 ? 7.121 -7.664 6.723 1.00 93.38 89 TYR A C 1
ATOM 721 O O . TYR A 1 89 ? 6.662 -8.760 6.412 1.00 93.38 89 TYR A O 1
ATOM 729 N N . ASP A 1 90 ? 6.359 -6.575 6.816 1.00 94.75 90 ASP A N 1
ATOM 730 C CA . ASP A 1 90 ? 4.911 -6.533 6.546 1.00 94.75 90 ASP A CA 1
ATOM 731 C C . ASP A 1 90 ? 4.561 -5.700 5.303 1.00 94.75 90 ASP A C 1
ATOM 733 O O . ASP A 1 90 ? 3.522 -5.922 4.688 1.00 94.75 90 ASP A O 1
ATOM 737 N N . VAL A 1 91 ? 5.454 -4.814 4.849 1.00 95.50 91 VAL A N 1
ATOM 738 C CA . VAL A 1 91 ? 5.247 -4.032 3.620 1.00 95.50 91 VAL A CA 1
ATOM 739 C C . VAL A 1 91 ? 6.324 -4.343 2.585 1.00 95.50 91 VAL A C 1
ATOM 741 O O . VAL A 1 91 ? 7.503 -4.055 2.797 1.00 95.50 91 VAL A O 1
ATOM 744 N N . LEU A 1 92 ? 5.913 -4.864 1.428 1.00 93.75 92 LEU A N 1
ATOM 745 C CA . LEU A 1 92 ? 6.758 -5.067 0.256 1.00 93.75 92 LEU A CA 1
ATOM 746 C C . LEU A 1 92 ? 6.635 -3.887 -0.711 1.00 93.75 92 LEU A C 1
ATOM 748 O O . LEU A 1 92 ? 5.555 -3.579 -1.211 1.00 93.75 92 LEU A O 1
ATOM 752 N N . LEU A 1 93 ? 7.759 -3.265 -1.041 1.00 92.31 93 LEU A N 1
ATOM 753 C CA . LEU A 1 93 ? 7.864 -2.203 -2.035 1.00 92.31 93 LEU A CA 1
ATOM 754 C C . LEU A 1 93 ? 8.605 -2.716 -3.269 1.00 92.31 93 LEU A C 1
ATOM 756 O O . LEU A 1 93 ? 9.727 -3.203 -3.150 1.00 92.31 93 LEU A O 1
ATOM 760 N N . SER A 1 94 ? 8.035 -2.568 -4.464 1.00 89.38 94 SER A N 1
ATOM 761 C CA . SER A 1 94 ? 8.713 -2.990 -5.696 1.00 89.38 94 SER A CA 1
ATOM 762 C C . SER A 1 94 ? 8.530 -2.011 -6.853 1.00 89.38 94 SER A C 1
ATOM 764 O O . SER A 1 94 ? 7.449 -1.464 -7.075 1.00 89.38 94 SER A O 1
ATOM 766 N N . THR A 1 95 ? 9.605 -1.813 -7.624 1.00 83.25 95 THR A N 1
ATOM 767 C CA . THR A 1 95 ? 9.571 -1.097 -8.912 1.00 83.25 95 THR A CA 1
ATOM 768 C C . THR A 1 95 ? 9.226 -1.991 -10.093 1.00 83.25 95 THR A C 1
ATOM 770 O O . THR A 1 95 ? 8.971 -1.497 -11.191 1.00 83.25 95 THR A O 1
ATOM 773 N N . SER A 1 96 ? 9.269 -3.304 -9.892 1.00 71.50 96 SER A N 1
ATOM 774 C CA . SER A 1 96 ? 9.378 -4.280 -10.960 1.00 71.50 96 SER A CA 1
ATOM 775 C C . SER A 1 96 ? 8.500 -5.486 -10.673 1.00 71.50 96 SER A C 1
ATOM 777 O O . SER A 1 96 ? 8.580 -6.100 -9.613 1.00 71.50 96 SER A O 1
ATOM 779 N N . THR A 1 97 ? 7.723 -5.884 -11.671 1.00 65.31 97 THR A N 1
ATOM 780 C CA . THR A 1 97 ? 7.023 -7.174 -11.691 1.00 65.31 97 THR A CA 1
ATOM 781 C C . THR A 1 97 ? 7.914 -8.312 -12.203 1.00 65.31 97 THR A C 1
ATOM 783 O O . THR A 1 97 ? 7.440 -9.424 -12.403 1.00 65.31 97 THR A O 1
ATOM 786 N N . ARG A 1 98 ? 9.209 -8.056 -12.465 1.00 61.28 98 ARG A N 1
ATOM 787 C CA . ARG A 1 98 ? 10.135 -9.057 -13.031 1.00 61.28 98 ARG A CA 1
ATOM 788 C C . ARG A 1 98 ? 10.546 -10.136 -12.032 1.00 61.28 98 ARG A C 1
ATOM 790 O O . ARG A 1 98 ? 10.893 -11.225 -12.466 1.00 61.28 98 ARG A O 1
ATOM 797 N N . ALA A 1 99 ? 10.495 -9.858 -10.732 1.00 67.56 99 ALA A N 1
ATOM 798 C CA . ALA A 1 99 ? 10.695 -10.864 -9.690 1.00 67.56 99 ALA A CA 1
ATOM 799 C C . ALA A 1 99 ? 9.380 -11.631 -9.463 1.00 67.56 99 ALA A C 1
ATOM 801 O O . ALA A 1 99 ? 8.754 -11.490 -8.416 1.00 67.56 99 ALA A O 1
ATOM 802 N N . ARG A 1 100 ? 8.935 -12.353 -10.501 1.00 72.31 100 ARG A N 1
ATOM 803 C CA . ARG A 1 100 ? 7.610 -12.989 -10.559 1.00 72.31 100 ARG A CA 1
ATOM 804 C C . ARG A 1 100 ? 7.401 -13.959 -9.406 1.00 72.31 100 ARG A C 1
ATOM 806 O O . ARG A 1 100 ? 6.460 -13.764 -8.664 1.00 72.31 100 ARG A O 1
ATOM 813 N N . ASP A 1 101 ? 8.342 -14.870 -9.174 1.00 76.75 101 ASP A N 1
ATOM 814 C CA . ASP A 1 101 ? 8.186 -15.930 -8.170 1.00 76.75 101 ASP A CA 1
ATOM 815 C C . ASP A 1 101 ? 7.915 -15.384 -6.757 1.00 76.75 101 ASP A C 1
ATOM 817 O O . ASP A 1 101 ? 7.025 -15.852 -6.054 1.00 76.75 101 ASP A O 1
ATOM 821 N N . ILE A 1 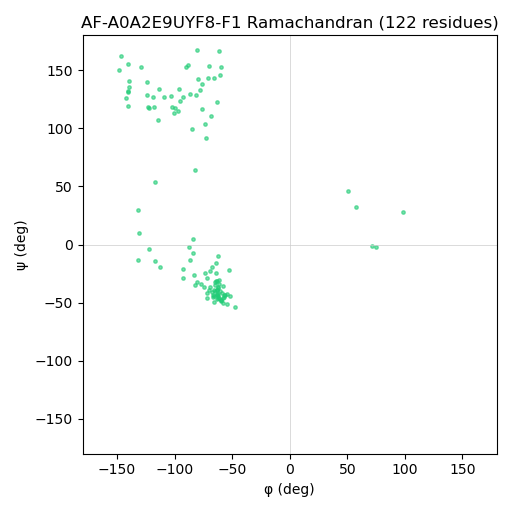102 ? 8.640 -14.338 -6.353 1.00 81.88 102 ILE A N 1
ATOM 822 C CA . ILE A 1 102 ? 8.466 -13.719 -5.030 1.00 81.88 102 ILE A CA 1
ATOM 823 C C . ILE A 1 102 ? 7.235 -12.834 -4.989 1.00 81.88 102 ILE A C 1
ATOM 825 O O . ILE A 1 102 ? 6.594 -12.716 -3.950 1.00 81.88 102 ILE A O 1
ATOM 829 N N . LEU A 1 103 ? 6.907 -12.184 -6.104 1.00 84.56 103 LEU A N 1
ATOM 830 C CA . LEU A 1 103 ? 5.702 -11.381 -6.177 1.00 84.56 103 LEU A CA 1
ATOM 831 C C . LEU A 1 103 ? 4.450 -12.264 -6.147 1.00 84.56 103 LEU A C 1
ATOM 833 O O . LEU A 1 103 ? 3.483 -11.872 -5.509 1.00 84.56 103 LEU A O 1
ATOM 837 N N . ASP A 1 104 ? 4.479 -13.438 -6.773 1.00 87.31 104 ASP A N 1
ATOM 838 C CA . ASP A 1 104 ? 3.386 -14.408 -6.772 1.00 87.31 104 ASP A CA 1
ATOM 839 C C . ASP A 1 104 ? 3.167 -14.956 -5.352 1.00 87.31 104 ASP A C 1
ATOM 841 O O . ASP A 1 104 ? 2.058 -14.841 -4.829 1.00 87.31 104 ASP A O 1
ATOM 845 N N . ASP A 1 105 ? 4.236 -15.397 -4.673 1.00 88.56 105 ASP A N 1
ATOM 846 C CA . ASP A 1 105 ? 4.192 -15.780 -3.249 1.00 88.56 105 ASP A CA 1
ATOM 847 C C . ASP A 1 105 ? 3.678 -14.628 -2.363 1.00 88.56 105 ASP A C 1
ATOM 849 O O . ASP A 1 105 ? 2.789 -14.797 -1.527 1.00 88.56 105 ASP A O 1
ATOM 853 N N . ALA A 1 106 ? 4.173 -13.407 -2.582 1.00 91.62 106 ALA A N 1
ATOM 854 C CA . ALA A 1 106 ? 3.713 -12.243 -1.837 1.00 91.62 106 ALA A CA 1
ATOM 855 C C . ALA A 1 106 ? 2.222 -11.954 -2.083 1.00 91.62 106 ALA A C 1
ATOM 857 O O . ALA A 1 106 ? 1.500 -11.619 -1.142 1.00 91.62 106 ALA A O 1
ATOM 858 N N . ILE A 1 107 ? 1.746 -12.052 -3.328 1.00 92.19 107 ILE A N 1
ATOM 859 C CA . ILE A 1 107 ? 0.357 -11.756 -3.704 1.00 92.19 107 ILE A CA 1
ATOM 860 C C . ILE A 1 107 ? -0.608 -12.718 -3.011 1.00 92.19 107 ILE A C 1
ATOM 862 O O . ILE A 1 107 ? -1.664 -12.275 -2.560 1.00 92.19 107 ILE A O 1
ATOM 866 N N . GLU A 1 108 ? -0.257 -14.000 -2.890 1.00 92.19 108 GLU A N 1
ATOM 867 C CA . GLU A 1 108 ? -1.084 -14.989 -2.187 1.00 92.19 108 GLU A CA 1
ATOM 868 C C . GLU A 1 108 ? -1.250 -14.664 -0.698 1.00 92.19 108 GLU A C 1
ATOM 870 O O . GLU A 1 108 ? -2.290 -14.946 -0.099 1.00 92.19 108 GLU A O 1
ATOM 875 N N . GLN A 1 109 ? -0.240 -14.032 -0.101 1.00 94.88 109 GLN A N 1
ATOM 876 C CA . GLN A 1 109 ? -0.220 -13.699 1.319 1.00 94.88 109 GLN A CA 1
ATOM 877 C C . GLN A 1 109 ? -0.754 -12.293 1.634 1.00 94.88 109 GLN A C 1
ATOM 879 O O . GLN A 1 109 ? -1.118 -12.018 2.782 1.00 94.88 109 GLN A O 1
ATOM 884 N N . ALA A 1 110 ? -0.771 -11.386 0.656 1.00 96.56 110 ALA A N 1
ATOM 885 C CA . ALA A 1 110 ? -1.088 -9.980 0.866 1.00 96.56 110 ALA A CA 1
ATOM 886 C C . ALA A 1 110 ? -2.590 -9.727 1.064 1.00 96.56 110 ALA A C 1
ATOM 888 O O . ALA A 1 110 ? -3.443 -10.233 0.333 1.00 96.56 110 ALA A O 1
ATOM 889 N N . LYS A 1 111 ? -2.922 -8.850 2.015 1.00 97.00 111 LYS A N 1
ATOM 890 C CA . LYS A 1 111 ? -4.280 -8.309 2.188 1.00 97.00 111 LYS A CA 1
ATOM 891 C C . LYS A 1 111 ? -4.565 -7.129 1.271 1.00 97.00 111 LYS A C 1
ATOM 893 O O . LYS A 1 111 ? -5.721 -6.890 0.933 1.00 97.00 111 LYS A O 1
ATOM 898 N N . LEU A 1 112 ? -3.523 -6.408 0.858 1.00 96.69 112 LEU A N 1
ATOM 899 C CA . LEU A 1 112 ? -3.632 -5.237 -0.001 1.00 96.69 112 LEU A CA 1
ATOM 900 C C . LEU A 1 112 ? -2.521 -5.214 -1.048 1.00 96.69 112 LEU A C 1
ATOM 902 O O . LEU A 1 112 ? -1.345 -5.388 -0.730 1.00 96.69 112 LEU A O 1
ATOM 906 N N . VAL A 1 113 ? -2.904 -4.902 -2.287 1.00 95.12 113 VAL A N 1
ATOM 907 C CA . VAL A 1 113 ? -1.976 -4.582 -3.373 1.00 95.12 113 VAL A CA 1
ATOM 908 C C . VAL A 1 113 ? -2.311 -3.193 -3.903 1.00 95.12 113 VAL A C 1
ATOM 910 O O . VAL A 1 113 ? -3.401 -2.965 -4.426 1.00 95.12 113 VAL A O 1
ATOM 913 N N . ILE A 1 114 ? -1.366 -2.262 -3.784 1.00 93.88 114 ILE A N 1
ATOM 914 C CA . ILE A 1 114 ? -1.460 -0.914 -4.349 1.00 93.88 114 ILE A CA 1
ATOM 915 C C . ILE A 1 114 ? -0.596 -0.852 -5.605 1.00 93.88 114 ILE A C 1
ATOM 917 O O . ILE A 1 114 ? 0.590 -1.170 -5.570 1.00 93.88 114 ILE A O 1
ATOM 921 N N . ILE A 1 115 ? -1.184 -0.391 -6.708 1.00 90.94 115 ILE A N 1
ATOM 922 C CA . ILE A 1 115 ? -0.487 -0.175 -7.978 1.00 90.94 115 ILE A CA 1
ATOM 923 C C . ILE A 1 115 ? -0.490 1.323 -8.278 1.00 90.94 115 ILE A C 1
ATOM 925 O O . ILE A 1 115 ? -1.523 1.895 -8.633 1.00 90.94 115 ILE A O 1
ATOM 929 N N . ASP A 1 116 ? 0.666 1.964 -8.133 1.00 87.50 116 ASP A N 1
ATOM 930 C CA . ASP A 1 116 ? 0.847 3.362 -8.510 1.00 87.50 116 ASP A CA 1
ATOM 931 C C . ASP A 1 116 ? 1.058 3.493 -10.022 1.00 87.50 116 ASP A C 1
ATOM 933 O O . ASP A 1 116 ? 1.710 2.667 -10.662 1.00 87.50 116 ASP A O 1
ATOM 937 N N . GLU A 1 117 ? 0.491 4.552 -10.598 1.00 83.69 117 GLU A N 1
ATOM 938 C CA . GLU A 1 117 ? 0.440 4.775 -12.045 1.00 83.69 117 GLU A CA 1
ATOM 939 C C . GLU A 1 117 ? -0.098 3.558 -12.824 1.00 83.69 117 GLU A C 1
ATOM 941 O O . GLU A 1 117 ? 0.444 3.175 -13.860 1.00 83.69 117 GLU A O 1
ATOM 946 N N . ALA A 1 118 ? -1.207 2.971 -12.351 1.00 83.00 118 ALA A N 1
ATOM 947 C CA . ALA A 1 118 ? -1.843 1.783 -12.939 1.00 83.00 118 ALA A CA 1
ATOM 948 C C . ALA A 1 118 ? -2.147 1.896 -14.448 1.00 83.00 118 ALA A C 1
ATOM 950 O O . ALA A 1 118 ? -2.223 0.890 -15.143 1.00 83.00 118 ALA A O 1
ATOM 951 N N . HIS A 1 119 ? -2.250 3.115 -14.987 1.00 83.31 119 HIS A N 1
ATOM 952 C CA . HIS A 1 119 ? -2.389 3.357 -16.425 1.00 83.31 119 HIS A CA 1
ATOM 953 C C . HIS A 1 119 ? -1.168 2.907 -17.254 1.00 83.31 119 HIS A C 1
ATOM 955 O O . HIS A 1 119 ? -1.257 2.820 -18.474 1.00 83.31 119 HIS A O 1
ATOM 961 N N . ARG A 1 120 ? -0.017 2.657 -16.617 1.00 75.94 120 ARG A N 1
ATOM 962 C CA . ARG A 1 120 ? 1.200 2.147 -17.266 1.00 75.94 120 ARG A CA 1
ATOM 963 C C . ARG A 1 120 ? 1.209 0.627 -17.411 1.00 75.94 120 ARG A C 1
ATOM 965 O O . ARG A 1 120 ? 2.119 0.093 -18.041 1.00 75.94 120 ARG A O 1
ATOM 972 N N . VAL A 1 121 ? 0.232 -0.065 -16.826 1.00 66.94 121 VAL A N 1
ATOM 973 C CA . VAL A 1 121 ? 0.057 -1.505 -17.010 1.00 66.94 121 VAL A CA 1
ATOM 974 C C . VAL A 1 121 ? -0.508 -1.721 -18.414 1.00 66.94 121 VAL A C 1
ATOM 976 O O . VAL A 1 121 ? -1.678 -1.446 -18.668 1.00 66.94 121 VAL A O 1
ATOM 979 N N . SER A 1 122 ? 0.345 -2.161 -19.342 1.00 53.88 122 SER A N 1
ATOM 980 C CA . SER A 1 122 ? -0.091 -2.563 -20.682 1.00 53.88 122 SER A CA 1
ATOM 981 C C . SER A 1 122 ? -0.715 -3.956 -20.607 1.00 53.88 122 SER A C 1
ATOM 983 O O . SER A 1 122 ? -0.096 -4.838 -20.008 1.00 53.88 122 SER A O 1
ATOM 985 N N . PRO A 1 123 ? -1.890 -4.185 -21.214 1.00 49.12 123 PRO A N 1
ATOM 986 C CA . PRO A 1 123 ? -2.440 -5.522 -21.368 1.00 49.12 123 PRO A CA 1
ATOM 987 C C . PRO A 1 123 ? -1.627 -6.253 -22.441 1.00 49.12 123 PRO A C 1
ATOM 989 O O . PRO A 1 123 ? -1.898 -6.102 -23.627 1.00 49.12 123 PRO A O 1
ATOM 992 N N . ASN A 1 124 ? -0.589 -6.973 -22.025 1.00 42.62 124 ASN A N 1
ATOM 993 C CA . ASN A 1 124 ? 0.125 -7.934 -22.863 1.00 42.62 124 ASN A CA 1
ATOM 994 C C . ASN A 1 124 ? 0.028 -9.306 -22.212 1.00 42.62 124 ASN A C 1
ATOM 996 O O . ASN A 1 124 ? 0.372 -9.387 -21.010 1.00 42.62 124 ASN A O 1
#

Sequence (124 aa):
MQLRRWQKDIIDDFQSILDSHRRFIIKAPTGAGKTVLASEIIKQFYSGEKVIVLCHRLVLLEQLEKALAKEHRVRKLGLNHTEAAFSDYDVLLSTSTRARDILDDAIEQAKLVIIDEAHRVSPN

pLDDT: mean 87.67, std 10.75, range [42.62, 97.75]

Mean predicted aligned error: 4.74 Å

Secondary structure (DSSP, 8-state):
-PPPHHHHHHHHTHHHHHHH-SS------TTS-HHHHHHHHHHHH-TTS-EEEE-S-HHHHHHHHHHHTTTS-EEE--TT--SPTTSS-SEEEES-S--HHHHHHHHHH-SEEEETTGGG----

Nearest PDB structures (foldseek):
  1z63-assembly2_B  TM=6.282E-01  e=3.534E-03  Saccharolobus solfataricu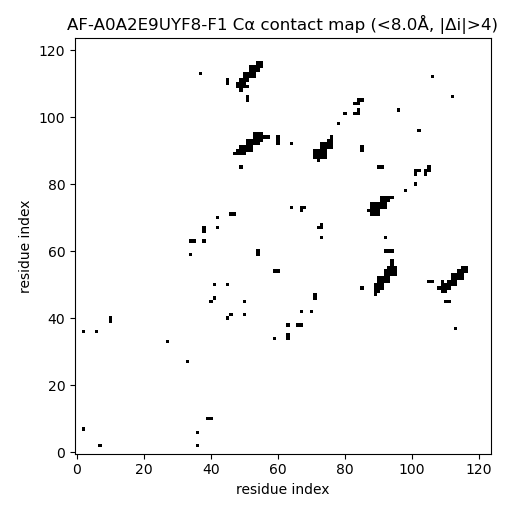s
  5yvu-assembly1_B  TM=5.652E-01  e=1.268E-02  dengue virus type 4
  2wzq-assembly1_A  TM=5.255E-01  e=7.404E-03  Dengue virus
  5yvy-assembly1_B  TM=6.230E-01  e=4.252E-02  dengue virus type 4
  7g9k-assembly1_A  TM=5.301E-01  e=2.171E-02  Zika virus

Foldseek 3Di:
DDDDPVLVVCVVCVVVCVVVDVDDDDDDDPPNCPLVSVLVCCVPPVQVFAEEEEDQDPVSLVVSCVSNVVRWFEDEDDPDDPDAPPPPTRYYYYNDCPVVVNVVRSVVRGPYYHYPPCVPDDPD